Protein AF-A0A2E2XE55-F1 (afdb_monomer)

Secondary structure (DSSP, 8-state):
-------------S------HHHHHHHHHHHHTTGGGGHHHHS-HHHHHHHGGGGG--HHHHHHHHHTS-HHHHHHHHHHHHHHHHHSTT---GGG-HHHHHHHHHHHTT-PPPHHHHHHHHHS---TTTTT---

Radius of gyration: 15.96 Å; Cα contacts (8 Å, |Δi|>4): 139; chains: 1; bounding box: 30×60×34 Å

Foldseek 3Di:
DDDDDDDPPPPDDDLDPQDDLVVLVVLLVCLVVVVLVPCCVVDPPVVLVSCLCVQQDDLVRLLVSCVVPDLSSLLSSLVNLLSCCVPPPSSDPQLRGSLQSSQVNCVVVVNHDDPVSQVVSVVSHPRPQPPNGDD

Sequence (135 aa):
MTVGAWNPNQSEDTTNHTIDNQDLLAFISLSEQDQLDALGEHLDDATLTTKAPLMKQGKDQWFAAAESLTEEQIVHLVRFFTLAEMQLSGWQAGSESPVIWLAKVLRQRKAPLDKDMLLWIRANSDNRFIPNGAL

Structure (mmCIF, N/CA/C/O backbone):
data_AF-A0A2E2XE55-F1
#
_entry.id   AF-A0A2E2XE55-F1
#
loop_
_atom_site.group_PDB
_atom_site.id
_atom_site.type_symbol
_atom_site.label_atom_id
_atom_site.label_alt_id
_atom_site.label_comp_id
_atom_site.label_asym_id
_atom_site.label_entity_id
_atom_site.label_seq_id
_atom_site.pdbx_PDB_ins_code
_atom_site.Cartn_x
_atom_site.Cartn_y
_atom_site.Cartn_z
_atom_site.occupancy
_atom_site.B_iso_or_equiv
_atom_site.auth_seq_id
_atom_site.auth_comp_id
_atom_site.auth_asym_id
_atom_site.auth_atom_id
_atom_site.pdbx_PDB_model_num
ATOM 1 N N . MET A 1 1 ? -0.784 45.058 1.786 1.00 44.81 1 MET A N 1
ATOM 2 C CA . MET A 1 1 ? -1.436 43.736 1.748 1.00 44.81 1 MET A CA 1
ATOM 3 C C . MET A 1 1 ? -0.410 42.715 2.198 1.00 44.81 1 MET A C 1
ATOM 5 O O . MET A 1 1 ? 0.622 42.576 1.561 1.00 44.81 1 MET A O 1
ATOM 9 N N . THR A 1 2 ? -0.640 42.139 3.369 1.00 48.72 2 THR A N 1
ATOM 10 C CA . THR A 1 2 ? 0.177 41.123 4.039 1.00 48.72 2 THR A CA 1
ATOM 11 C C . THR A 1 2 ? -0.322 39.732 3.667 1.00 48.72 2 THR A C 1
ATOM 13 O O . THR A 1 2 ? -1.501 39.477 3.870 1.00 48.72 2 THR A O 1
ATOM 16 N N . VAL A 1 3 ? 0.572 38.875 3.170 1.00 48.53 3 VAL A N 1
ATOM 17 C CA . VAL A 1 3 ? 0.781 37.443 3.496 1.00 48.53 3 VAL A CA 1
ATOM 18 C C . VAL A 1 3 ? 2.077 37.059 2.749 1.00 48.53 3 VAL A C 1
ATOM 20 O O . VAL A 1 3 ? 2.195 37.346 1.568 1.00 48.53 3 VAL A O 1
ATOM 23 N N . GLY A 1 4 ? 3.160 36.548 3.333 1.00 48.72 4 GLY A N 1
ATOM 24 C CA . GLY A 1 4 ? 3.296 35.809 4.581 1.00 48.72 4 GLY A CA 1
ATOM 25 C C . GLY A 1 4 ? 3.233 34.302 4.332 1.00 48.72 4 GLY A C 1
ATOM 26 O O . GLY A 1 4 ? 2.303 33.680 4.819 1.00 48.72 4 GLY A O 1
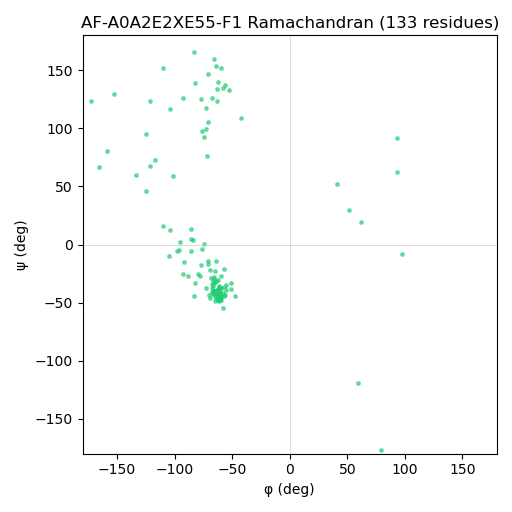ATOM 27 N N . ALA A 1 5 ? 4.183 33.742 3.570 1.00 45.03 5 ALA A N 1
ATOM 28 C CA . ALA A 1 5 ? 4.580 32.327 3.640 1.00 45.03 5 ALA A CA 1
ATOM 29 C C . ALA A 1 5 ? 5.920 32.108 2.910 1.00 45.03 5 ALA A C 1
ATOM 31 O O . ALA A 1 5 ? 6.009 31.461 1.873 1.00 45.03 5 ALA A O 1
ATOM 32 N N . TRP A 1 6 ? 6.979 32.691 3.467 1.00 42.16 6 TRP A N 1
ATOM 33 C CA . TRP A 1 6 ? 8.322 32.142 3.326 1.00 42.16 6 TRP A CA 1
ATOM 34 C C . TRP A 1 6 ? 8.358 30.891 4.218 1.00 42.16 6 TRP A C 1
ATOM 36 O O . TRP A 1 6 ? 8.155 31.020 5.424 1.00 42.16 6 TRP A O 1
ATOM 46 N N . ASN A 1 7 ? 8.569 29.698 3.656 1.00 40.88 7 ASN A N 1
ATOM 47 C CA . ASN A 1 7 ? 8.816 28.479 4.435 1.00 40.88 7 ASN A CA 1
ATOM 48 C C . ASN A 1 7 ? 10.148 27.866 3.958 1.00 40.88 7 ASN A C 1
ATOM 50 O O . ASN A 1 7 ? 10.165 27.183 2.937 1.00 40.88 7 ASN A O 1
ATOM 54 N N . PRO A 1 8 ? 11.285 28.149 4.623 1.00 52.88 8 PRO A N 1
ATOM 55 C CA . PRO A 1 8 ? 12.610 27.710 4.215 1.00 52.88 8 PRO A CA 1
ATOM 56 C C . PRO A 1 8 ? 13.008 26.515 5.081 1.00 52.88 8 PRO A C 1
ATOM 58 O O . PRO A 1 8 ? 13.952 26.598 5.859 1.00 52.88 8 PRO A O 1
ATOM 61 N N . ASN A 1 9 ? 12.225 25.443 5.046 1.00 39.03 9 ASN A N 1
ATOM 62 C CA . ASN A 1 9 ? 12.569 24.242 5.797 1.00 39.03 9 ASN A CA 1
ATOM 63 C C . ASN A 1 9 ? 12.399 23.003 4.923 1.00 39.03 9 ASN A C 1
ATOM 65 O O . ASN A 1 9 ? 11.615 22.110 5.215 1.00 39.03 9 ASN A O 1
ATOM 69 N N . GLN A 1 10 ? 13.148 22.969 3.825 1.00 41.03 10 GLN A N 1
ATOM 70 C CA . GLN A 1 10 ? 13.696 21.711 3.333 1.00 41.03 10 GLN A CA 1
ATOM 71 C C . GLN A 1 10 ? 15.209 21.838 3.405 1.00 41.03 10 GLN A C 1
ATOM 73 O O . GLN A 1 10 ? 15.904 22.071 2.421 1.00 41.03 10 GLN A O 1
ATOM 78 N N . SER A 1 11 ? 15.696 21.788 4.638 1.00 40.91 11 SER A N 1
ATOM 79 C CA . SER A 1 11 ? 17.073 21.420 4.903 1.00 40.91 11 SER A CA 1
ATOM 80 C C . SER A 1 11 ? 17.303 20.026 4.312 1.00 40.91 11 SER A C 1
ATOM 82 O O . SER A 1 11 ? 16.489 19.131 4.528 1.00 40.91 11 SER A O 1
ATOM 84 N N . GLU A 1 12 ? 18.433 19.888 3.619 1.00 42.44 12 GLU A N 1
ATOM 85 C CA . GLU A 1 12 ? 19.153 18.638 3.337 1.00 42.44 12 GLU A CA 1
ATOM 86 C C . GLU A 1 12 ? 18.827 17.923 2.010 1.00 42.44 12 GLU A C 1
ATOM 88 O O . GLU A 1 12 ? 17.991 17.029 1.894 1.00 42.44 12 GLU A O 1
ATOM 93 N N . ASP A 1 13 ? 19.624 18.290 1.001 1.00 50.66 13 ASP A N 1
ATOM 94 C CA . ASP A 1 13 ? 20.105 17.404 -0.056 1.00 50.66 13 ASP A CA 1
ATOM 95 C C . ASP A 1 13 ? 20.541 16.037 0.502 1.00 50.66 13 ASP A C 1
ATOM 97 O O . ASP A 1 13 ? 21.601 15.930 1.117 1.00 50.66 13 ASP A O 1
ATOM 101 N N . THR A 1 14 ? 19.791 14.964 0.238 1.00 38.41 14 THR A N 1
ATOM 102 C CA . THR A 1 14 ? 20.342 13.597 0.129 1.00 38.41 14 THR A CA 1
ATOM 103 C C . THR A 1 14 ? 19.379 12.713 -0.671 1.00 38.41 14 THR A C 1
ATOM 105 O O . THR A 1 14 ? 18.584 11.987 -0.090 1.00 38.41 14 THR A O 1
ATOM 108 N N . THR A 1 15 ? 19.386 12.788 -2.012 1.00 42.06 15 THR A N 1
ATOM 109 C CA . THR A 1 15 ? 18.650 11.843 -2.898 1.00 42.06 15 THR A CA 1
ATOM 110 C C . THR A 1 15 ? 17.244 11.473 -2.391 1.00 42.06 15 THR A C 1
ATOM 112 O O . THR A 1 15 ? 16.926 10.298 -2.193 1.00 42.06 15 THR A O 1
ATOM 115 N N . ASN A 1 16 ? 16.435 12.489 -2.089 1.00 45.12 16 ASN A N 1
ATOM 116 C CA . ASN A 1 16 ? 15.165 12.331 -1.390 1.00 45.12 16 ASN A CA 1
ATOM 117 C C . ASN A 1 16 ? 14.139 11.728 -2.366 1.00 45.12 16 ASN A C 1
ATOM 119 O O . ASN A 1 16 ? 13.516 12.445 -3.147 1.00 45.12 16 ASN A O 1
ATOM 123 N N . HIS A 1 17 ? 14.005 10.399 -2.381 1.00 56.25 17 HIS A N 1
ATOM 124 C CA . HIS A 1 17 ? 12.873 9.728 -3.025 1.00 56.25 17 HIS A CA 1
ATOM 125 C C . HIS A 1 17 ? 11.637 9.969 -2.157 1.00 56.25 17 HIS A C 1
ATOM 127 O O . HIS A 1 17 ? 11.224 9.116 -1.374 1.00 56.25 17 HIS A O 1
ATOM 133 N N . THR A 1 18 ? 11.103 11.184 -2.245 1.00 63.03 18 THR A N 1
ATOM 134 C CA . THR A 1 18 ? 9.888 11.594 -1.550 1.00 63.03 18 THR A CA 1
ATOM 135 C C . THR A 1 18 ? 8.722 10.758 -2.069 1.00 63.03 18 THR A C 1
ATOM 137 O O . THR A 1 18 ? 8.573 10.566 -3.276 1.00 63.03 18 THR A O 1
ATOM 140 N N . ILE A 1 19 ? 7.906 10.232 -1.155 1.00 75.88 19 ILE A N 1
ATOM 141 C CA . ILE A 1 19 ? 6.679 9.525 -1.515 1.00 75.88 19 ILE A CA 1
ATOM 142 C C . ILE A 1 19 ? 5.667 10.573 -1.994 1.00 75.88 19 ILE A C 1
ATOM 144 O O . ILE A 1 19 ? 5.033 11.246 -1.182 1.00 75.88 19 ILE A O 1
ATOM 148 N N . ASP A 1 20 ? 5.529 10.727 -3.308 1.00 80.25 20 ASP A N 1
ATOM 149 C CA . ASP A 1 20 ? 4.546 11.630 -3.902 1.00 80.25 20 ASP A CA 1
ATOM 150 C C . ASP A 1 20 ? 3.146 11.010 -3.853 1.00 80.25 20 ASP A C 1
ATOM 152 O O . ASP A 1 20 ? 2.898 9.910 -4.351 1.00 80.25 20 ASP A O 1
ATOM 156 N N . ASN A 1 21 ? 2.189 11.739 -3.274 1.00 79.25 21 ASN A N 1
ATOM 157 C CA . ASN A 1 21 ? 0.814 11.253 -3.127 1.00 79.25 21 ASN A CA 1
ATOM 158 C C . ASN A 1 21 ? 0.143 11.000 -4.494 1.00 79.25 21 ASN A C 1
ATOM 160 O O . ASN A 1 21 ? -0.667 10.092 -4.636 1.00 79.25 21 ASN A O 1
ATOM 164 N N . GLN A 1 22 ? 0.519 11.753 -5.533 1.00 81.69 22 GLN A N 1
ATOM 165 C CA . GLN A 1 22 ? 0.008 11.518 -6.888 1.00 81.69 22 GLN A CA 1
ATOM 166 C C . GLN A 1 22 ? 0.408 10.142 -7.435 1.00 81.69 22 GLN A C 1
ATOM 168 O O . GLN A 1 22 ? -0.424 9.474 -8.047 1.00 81.69 22 GLN A O 1
ATOM 173 N N . ASP A 1 23 ? 1.635 9.685 -7.164 1.00 83.12 23 ASP A N 1
ATOM 174 C CA . ASP A 1 23 ? 2.067 8.342 -7.561 1.00 83.12 23 ASP A CA 1
ATOM 175 C C . ASP A 1 23 ? 1.302 7.269 -6.787 1.00 83.12 23 ASP A C 1
ATOM 177 O O . ASP A 1 23 ? 0.871 6.273 -7.362 1.00 83.12 23 ASP A O 1
ATOM 181 N N . LEU A 1 24 ? 1.081 7.490 -5.487 1.00 85.19 24 LEU A N 1
ATOM 182 C CA . LEU A 1 24 ? 0.293 6.569 -4.669 1.00 85.19 24 LEU A CA 1
AT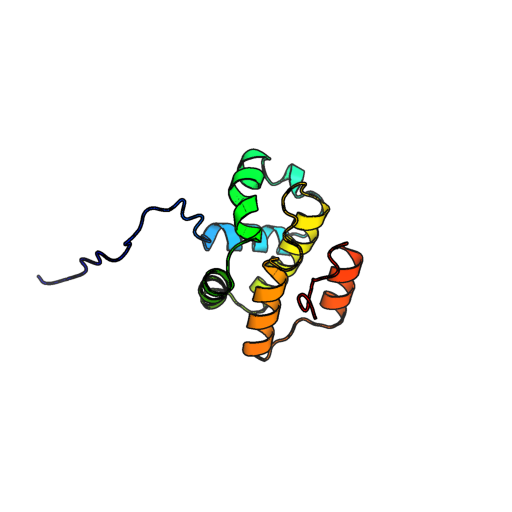OM 183 C C . LEU A 1 24 ? -1.133 6.434 -5.196 1.00 85.19 24 LEU A C 1
ATOM 185 O O . LEU A 1 24 ? -1.626 5.318 -5.332 1.00 85.19 24 LEU A O 1
ATOM 189 N N . LEU A 1 25 ? -1.783 7.549 -5.533 1.00 86.50 25 LEU A N 1
ATOM 190 C CA . LEU A 1 25 ? -3.119 7.544 -6.125 1.00 86.50 25 LEU A CA 1
ATOM 191 C C . LEU A 1 25 ? -3.141 6.822 -7.476 1.00 86.50 25 LEU A C 1
ATOM 193 O O . LEU A 1 25 ? -4.107 6.114 -7.761 1.00 86.50 25 LEU A O 1
ATOM 197 N N . ALA A 1 26 ? -2.083 6.938 -8.283 1.00 86.56 26 ALA A N 1
ATOM 198 C CA . ALA A 1 26 ? -1.957 6.175 -9.522 1.00 86.56 26 ALA A CA 1
ATOM 199 C C . ALA A 1 26 ? -1.854 4.662 -9.246 1.00 86.56 26 ALA A C 1
ATOM 201 O O . ALA A 1 26 ? -2.573 3.879 -9.865 1.00 86.56 26 ALA A O 1
ATOM 202 N N . PHE A 1 27 ? -1.045 4.243 -8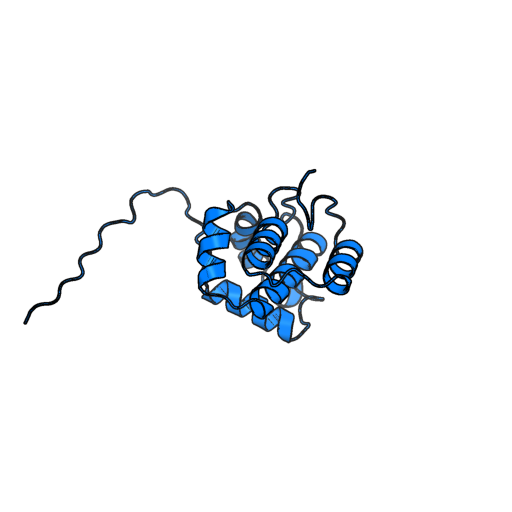.267 1.00 86.81 27 PHE A N 1
ATOM 203 C CA . PHE A 1 27 ? -0.936 2.836 -7.855 1.00 86.81 27 PHE A CA 1
ATOM 204 C C . PHE A 1 27 ? -2.247 2.281 -7.289 1.00 86.81 27 PHE A C 1
ATOM 206 O O . PHE A 1 27 ? -2.621 1.144 -7.578 1.00 86.81 27 PHE A O 1
ATOM 213 N N . ILE A 1 28 ? -2.968 3.089 -6.511 1.00 89.00 28 ILE A N 1
ATOM 214 C CA . ILE A 1 28 ? -4.300 2.750 -6.002 1.00 89.00 28 ILE A CA 1
ATOM 215 C C . ILE A 1 28 ? -5.270 2.573 -7.164 1.00 89.00 28 ILE A C 1
ATOM 217 O O . ILE A 1 28 ? -5.945 1.555 -7.225 1.00 89.00 28 ILE A O 1
ATOM 221 N N . SER A 1 29 ? -5.287 3.507 -8.115 1.00 88.69 29 SER A N 1
ATOM 222 C CA . SER A 1 29 ? -6.177 3.443 -9.279 1.00 88.69 29 SER A CA 1
ATOM 223 C C . SER A 1 29 ? -5.925 2.185 -10.120 1.00 88.69 29 SER A C 1
ATOM 225 O O . SER A 1 29 ? -6.875 1.577 -10.604 1.00 88.69 29 SER A O 1
ATOM 227 N N . LEU A 1 30 ? -4.661 1.761 -10.263 1.00 86.94 30 LEU A N 1
ATOM 228 C CA . LEU A 1 30 ? -4.297 0.492 -10.913 1.00 86.94 30 LEU A CA 1
ATOM 229 C C . LEU A 1 30 ? -4.810 -0.725 -10.125 1.00 86.94 30 LEU A C 1
ATOM 231 O O . LEU A 1 30 ? -5.289 -1.692 -10.713 1.00 86.94 30 LEU A O 1
ATOM 235 N N . SER A 1 31 ? -4.726 -0.670 -8.794 1.00 87.31 31 SER A N 1
ATOM 236 C CA . SER A 1 31 ? -5.236 -1.704 -7.884 1.00 87.31 31 SER A CA 1
ATOM 237 C C . SER A 1 31 ? -6.759 -1.817 -7.912 1.00 87.31 31 SER A C 1
ATOM 239 O O . SER A 1 31 ? -7.291 -2.923 -7.898 1.00 87.31 31 SER A O 1
ATOM 241 N N . GLU A 1 32 ? -7.462 -0.688 -7.988 1.00 86.62 32 GLU A N 1
ATOM 242 C CA . GLU A 1 32 ? -8.921 -0.617 -8.129 1.00 86.62 32 GLU A CA 1
ATOM 243 C C . GLU A 1 32 ? -9.402 -1.151 -9.482 1.00 86.62 32 GLU A C 1
ATOM 245 O O . GLU A 1 32 ? -10.483 -1.725 -9.570 1.00 86.62 32 GLU A O 1
ATOM 250 N N . GLN A 1 33 ? -8.594 -0.993 -10.532 1.00 85.62 33 GLN A N 1
ATOM 251 C CA . GLN A 1 33 ? -8.881 -1.506 -11.874 1.00 85.62 33 GLN A CA 1
ATOM 252 C C . GLN A 1 33 ? -8.432 -2.966 -12.074 1.00 85.62 33 GLN A C 1
ATOM 254 O O . GLN A 1 33 ? -8.526 -3.472 -13.190 1.00 85.62 33 GLN A O 1
ATOM 259 N N . ASP A 1 34 ? -7.930 -3.634 -11.024 1.00 80.69 34 ASP A N 1
ATOM 260 C CA . ASP A 1 34 ? -7.338 -4.982 -11.079 1.00 80.69 34 ASP A CA 1
ATOM 261 C C . ASP A 1 34 ? -6.249 -5.128 -12.171 1.00 80.69 34 ASP A C 1
ATOM 263 O O . ASP A 1 34 ? -5.996 -6.206 -12.697 1.00 80.69 34 ASP A O 1
ATOM 267 N N . GLN A 1 35 ? -5.536 -4.043 -12.487 1.00 83.12 35 GLN A N 1
ATOM 268 C CA . GLN A 1 35 ? -4.448 -4.020 -13.480 1.00 83.12 35 GLN A CA 1
ATOM 269 C C . GLN A 1 35 ? -3.089 -4.419 -12.888 1.00 83.12 35 GLN A C 1
ATOM 271 O O . GLN A 1 35 ? -2.035 -4.214 -13.491 1.00 83.12 35 GLN A O 1
ATOM 276 N N . LEU A 1 36 ? -3.097 -4.988 -11.682 1.00 78.31 36 LEU A N 1
ATOM 277 C CA . LEU A 1 36 ? -1.884 -5.373 -10.972 1.00 78.31 36 LEU A CA 1
ATOM 278 C C . LEU A 1 36 ? -1.258 -6.660 -11.511 1.00 78.31 36 LEU A C 1
ATOM 280 O O . LEU A 1 36 ? -0.096 -6.914 -11.226 1.00 78.31 36 LEU A O 1
ATOM 284 N N . ASP A 1 37 ? -1.995 -7.477 -12.265 1.00 75.56 37 ASP A N 1
ATOM 285 C CA . ASP A 1 37 ? -1.470 -8.713 -12.862 1.00 75.56 37 ASP A CA 1
ATOM 286 C C . ASP A 1 37 ? -0.449 -8.446 -13.983 1.00 75.56 37 ASP A C 1
ATOM 288 O O . ASP A 1 37 ? 0.392 -9.296 -14.265 1.00 75.56 37 ASP A O 1
ATOM 292 N N . ALA A 1 38 ? -0.493 -7.254 -14.586 1.00 75.38 38 ALA A N 1
ATOM 293 C CA . ALA A 1 38 ? 0.380 -6.833 -15.679 1.00 75.38 38 ALA A CA 1
ATOM 294 C C . ALA A 1 38 ? 1.121 -5.526 -15.341 1.00 75.38 38 ALA A C 1
ATOM 296 O O . ALA A 1 38 ? 1.196 -4.607 -16.158 1.00 75.38 38 ALA A O 1
ATOM 297 N N . LEU A 1 39 ? 1.688 -5.422 -14.130 1.00 75.62 39 LEU A N 1
ATOM 298 C CA . LEU A 1 39 ? 2.394 -4.206 -13.693 1.00 75.62 39 LEU A CA 1
ATOM 299 C C . LEU A 1 39 ? 3.506 -3.797 -14.663 1.00 75.62 39 LEU A C 1
ATOM 301 O O . LEU A 1 39 ? 3.657 -2.612 -14.934 1.00 75.62 39 LEU A O 1
ATOM 305 N N . GLY A 1 40 ? 4.239 -4.765 -15.217 1.00 69.50 40 GLY A N 1
ATOM 306 C CA . GLY A 1 40 ? 5.297 -4.508 -16.200 1.00 69.50 40 GLY A CA 1
ATOM 307 C C . GLY A 1 40 ? 4.804 -4.052 -17.580 1.00 69.50 40 GLY A C 1
ATOM 308 O O . GLY A 1 40 ? 5.593 -3.512 -18.343 1.00 69.50 40 GLY A O 1
ATOM 309 N N . GLU A 1 41 ? 3.522 -4.239 -17.916 1.00 76.12 41 GLU A N 1
ATOM 310 C CA . GLU A 1 41 ? 2.934 -3.680 -19.147 1.00 76.12 41 GLU A CA 1
ATOM 311 C C . GLU 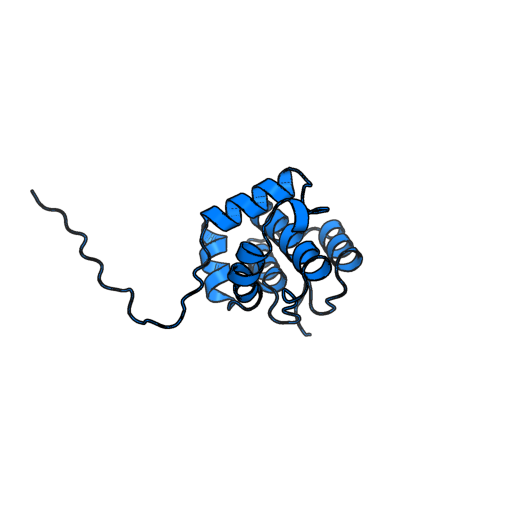A 1 41 ? 2.388 -2.263 -18.927 1.00 76.12 41 GLU A C 1
ATOM 313 O O . GLU A 1 41 ? 2.324 -1.465 -19.861 1.00 76.12 41 GLU A O 1
ATOM 318 N N . HIS A 1 42 ? 1.993 -1.948 -17.690 1.00 72.31 42 HIS A N 1
ATOM 319 C CA . HIS A 1 42 ? 1.421 -0.654 -17.318 1.00 72.31 42 HIS A CA 1
ATOM 320 C C . HIS A 1 42 ? 2.452 0.360 -16.808 1.00 72.31 42 HIS A C 1
ATOM 322 O O . HIS A 1 42 ? 2.208 1.564 -16.895 1.00 72.31 42 HIS A O 1
ATOM 328 N N . LEU A 1 43 ? 3.581 -0.100 -16.267 1.00 73.25 43 LEU A N 1
ATOM 329 C CA . LEU A 1 43 ? 4.642 0.737 -15.714 1.00 73.25 43 LEU A CA 1
ATOM 330 C C . LEU A 1 43 ? 5.956 0.472 -16.446 1.00 73.25 43 LEU A C 1
ATOM 332 O O . LEU A 1 43 ? 6.453 -0.651 -16.457 1.00 73.25 43 LEU A O 1
ATOM 336 N N . ASP A 1 44 ? 6.550 1.529 -17.000 1.00 78.44 44 ASP A N 1
ATOM 337 C CA . ASP A 1 44 ? 7.847 1.440 -17.670 1.00 78.44 44 ASP A CA 1
ATOM 338 C C . ASP A 1 44 ? 8.946 1.007 -16.689 1.00 78.44 44 ASP A C 1
ATOM 340 O O . ASP A 1 44 ? 9.045 1.552 -15.584 1.00 78.44 44 ASP A O 1
ATOM 344 N N . ASP A 1 45 ? 9.867 0.142 -17.124 1.00 73.75 45 ASP A N 1
ATOM 345 C CA . ASP A 1 45 ? 11.029 -0.303 -16.333 1.00 73.75 45 ASP A CA 1
ATOM 346 C C . ASP A 1 45 ? 11.838 0.862 -15.733 1.00 73.75 45 ASP A C 1
ATOM 348 O O . ASP A 1 45 ? 12.378 0.767 -14.625 1.00 73.75 45 ASP A O 1
ATOM 352 N N . ALA A 1 46 ? 11.904 1.992 -16.445 1.00 78.69 46 ALA A N 1
ATOM 353 C CA . ALA A 1 46 ? 12.551 3.209 -15.965 1.00 78.69 46 ALA A CA 1
ATOM 354 C C . ALA A 1 46 ? 11.848 3.768 -14.719 1.00 78.69 46 ALA A C 1
ATOM 356 O O . ALA A 1 46 ? 12.504 4.047 -13.715 1.00 78.69 46 ALA A O 1
ATOM 357 N N . THR A 1 47 ? 10.514 3.866 -14.750 1.00 78.00 47 THR A N 1
ATOM 358 C CA . THR A 1 47 ? 9.723 4.301 -13.591 1.00 78.00 47 THR A CA 1
ATOM 359 C C . THR A 1 47 ? 9.861 3.314 -12.444 1.00 78.00 47 THR A C 1
ATOM 361 O O . THR A 1 47 ? 10.067 3.726 -11.304 1.00 78.00 47 THR A O 1
ATOM 364 N N . LEU A 1 48 ? 9.860 2.014 -12.738 1.00 77.38 48 LEU A N 1
ATOM 365 C CA . LEU A 1 48 ? 10.002 0.984 -11.723 1.00 77.38 48 LEU A CA 1
ATOM 366 C C . LEU A 1 48 ? 11.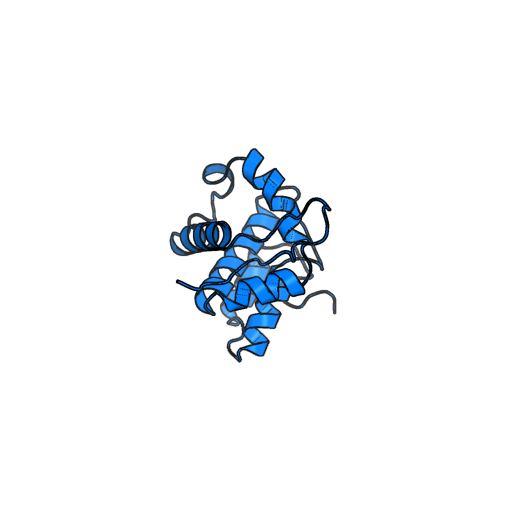365 1.041 -11.039 1.00 77.38 48 LEU A C 1
ATOM 368 O O . LEU A 1 48 ? 11.448 0.940 -9.820 1.00 77.38 48 LEU A O 1
ATOM 372 N N . THR A 1 49 ? 12.434 1.266 -11.795 1.00 78.75 49 THR A N 1
ATOM 373 C CA . THR A 1 49 ? 13.786 1.409 -11.240 1.00 78.75 49 THR A CA 1
ATOM 374 C C . THR A 1 49 ? 13.895 2.659 -10.366 1.00 78.75 49 THR A C 1
ATOM 376 O O . THR A 1 49 ? 14.487 2.611 -9.288 1.00 78.75 49 THR A O 1
ATOM 379 N N . THR A 1 50 ? 13.272 3.767 -10.780 1.00 80.69 50 THR A N 1
ATOM 380 C CA . THR A 1 50 ? 13.206 5.000 -9.983 1.00 80.69 50 THR A CA 1
ATOM 381 C C . THR A 1 50 ? 12.351 4.837 -8.724 1.00 80.69 50 THR A C 1
ATOM 383 O O . THR A 1 50 ? 12.657 5.428 -7.696 1.00 80.69 50 THR A O 1
ATOM 386 N N . LYS A 1 51 ? 11.286 4.031 -8.761 1.00 81.44 51 LYS A N 1
ATOM 387 C CA . LYS A 1 51 ? 10.367 3.842 -7.626 1.00 81.44 51 LYS A CA 1
ATOM 388 C C . LYS A 1 51 ? 10.757 2.662 -6.720 1.00 81.44 51 LYS A C 1
ATOM 390 O O . LYS A 1 51 ? 10.326 2.632 -5.575 1.00 81.44 51 LYS A O 1
ATOM 395 N N . ALA A 1 52 ? 11.637 1.755 -7.150 1.00 80.06 52 ALA A N 1
ATOM 396 C CA . ALA A 1 52 ? 12.196 0.668 -6.335 1.00 80.06 52 ALA A CA 1
ATOM 397 C C . ALA A 1 52 ? 12.706 1.107 -4.942 1.00 80.06 52 ALA A C 1
ATOM 399 O O . ALA A 1 52 ? 12.381 0.442 -3.954 1.00 80.06 52 ALA A O 1
ATOM 400 N N . PRO A 1 53 ? 13.453 2.224 -4.790 1.00 81.81 53 PRO A N 1
ATOM 401 C CA . PRO A 1 53 ? 13.873 2.706 -3.472 1.00 81.81 53 PRO A CA 1
ATOM 402 C C . PRO A 1 53 ? 12.714 3.127 -2.554 1.00 81.81 53 PRO A C 1
ATOM 404 O O . PRO A 1 53 ? 12.940 3.248 -1.350 1.00 81.81 53 PRO A O 1
ATOM 407 N N . LEU A 1 54 ? 11.483 3.304 -3.061 1.00 80.38 54 LEU A N 1
ATOM 408 C CA . LEU A 1 54 ? 10.297 3.527 -2.224 1.00 80.38 54 LEU A CA 1
ATOM 409 C C . LEU A 1 54 ? 9.993 2.315 -1.330 1.00 80.38 54 LEU A C 1
ATOM 411 O O . LEU A 1 54 ? 9.549 2.479 -0.193 1.00 80.38 54 LEU A O 1
ATOM 415 N N . MET A 1 55 ? 10.306 1.101 -1.801 1.00 80.38 55 MET A N 1
ATOM 416 C CA . MET A 1 55 ? 10.093 -0.138 -1.044 1.00 80.38 55 MET A CA 1
ATOM 417 C C . MET A 1 55 ? 10.952 -0.222 0.223 1.00 80.38 55 MET A C 1
ATOM 419 O O . MET A 1 55 ? 10.601 -0.940 1.150 1.00 80.38 55 MET A O 1
ATOM 423 N N . LYS A 1 56 ? 12.069 0.512 0.276 1.00 81.06 56 LYS A N 1
ATOM 424 C CA . LYS A 1 56 ? 12.993 0.542 1.422 1.00 81.06 56 LYS A CA 1
ATOM 425 C C . LYS A 1 56 ? 12.851 1.813 2.263 1.00 81.06 56 LYS A C 1
ATOM 427 O O . LYS A 1 56 ? 13.718 2.114 3.079 1.00 81.06 56 LYS A O 1
ATOM 432 N N . GLN A 1 57 ? 11.790 2.593 2.048 1.00 81.44 57 GLN A N 1
ATOM 433 C CA . GLN A 1 57 ? 11.571 3.816 2.817 1.00 81.44 57 GLN A CA 1
ATOM 434 C C . GLN A 1 57 ? 11.185 3.505 4.258 1.00 81.44 57 GLN A C 1
ATOM 436 O O . GLN A 1 57 ? 10.491 2.532 4.561 1.00 81.44 57 GLN A O 1
ATOM 441 N N . GLY A 1 58 ? 11.629 4.383 5.154 1.00 79.12 58 GLY A N 1
ATOM 442 C CA . GLY A 1 58 ? 11.342 4.275 6.574 1.00 79.12 58 GLY A CA 1
ATOM 443 C C . GLY A 1 58 ? 9.856 4.445 6.890 1.00 79.12 58 GLY A C 1
ATOM 444 O O . GLY A 1 58 ? 9.089 5.055 6.142 1.00 79.12 58 GLY A O 1
ATOM 445 N N . LYS A 1 59 ? 9.466 3.948 8.066 1.00 82.62 59 LYS A N 1
ATOM 446 C CA . LYS A 1 59 ? 8.098 4.053 8.590 1.00 82.62 59 LYS A CA 1
ATOM 447 C C . LYS A 1 59 ? 7.554 5.487 8.568 1.00 82.62 59 LYS A C 1
ATOM 449 O O . LYS A 1 59 ? 6.382 5.668 8.282 1.00 82.62 59 LYS A O 1
ATOM 454 N N . ASP A 1 60 ? 8.386 6.489 8.859 1.00 82.81 60 ASP A N 1
ATOM 455 C CA . ASP A 1 60 ? 7.924 7.865 9.072 1.00 82.81 60 ASP A CA 1
ATOM 456 C C . ASP A 1 60 ? 7.378 8.477 7.771 1.00 82.81 60 ASP A C 1
ATOM 458 O O . ASP A 1 60 ? 6.334 9.126 7.788 1.00 82.81 60 ASP A O 1
ATOM 462 N N . GLN A 1 61 ? 8.003 8.159 6.629 1.00 84.94 61 GLN A N 1
ATOM 463 C CA . GLN A 1 61 ? 7.524 8.552 5.298 1.00 84.94 61 GLN A CA 1
ATOM 464 C C . GLN A 1 61 ? 6.168 7.905 4.977 1.00 84.94 61 GLN A C 1
ATOM 466 O O . GLN A 1 61 ? 5.235 8.577 4.544 1.00 84.94 61 GLN A O 1
ATOM 471 N N . TRP A 1 62 ? 6.027 6.601 5.241 1.00 86.56 62 TRP A N 1
ATOM 472 C CA . TRP A 1 62 ? 4.774 5.872 5.012 1.00 86.56 62 TRP A CA 1
ATOM 473 C C . TRP A 1 62 ? 3.641 6.326 5.924 1.00 86.56 62 TRP A C 1
ATOM 475 O O . TRP A 1 62 ? 2.491 6.364 5.497 1.00 86.56 62 TRP A O 1
ATOM 485 N N . PHE A 1 63 ? 3.952 6.681 7.169 1.00 85.75 63 PHE A N 1
ATOM 486 C CA . PHE A 1 63 ? 2.979 7.222 8.109 1.00 85.75 63 PHE A CA 1
ATOM 487 C C . PHE A 1 63 ? 2.457 8.578 7.634 1.00 85.75 63 PHE A C 1
ATOM 489 O O . PHE A 1 63 ? 1.243 8.749 7.557 1.00 85.75 63 PHE A O 1
ATOM 496 N N . ALA A 1 64 ? 3.352 9.490 7.243 1.00 85.75 64 ALA A N 1
ATOM 497 C CA . ALA A 1 64 ? 2.972 10.790 6.695 1.00 85.75 64 ALA A CA 1
ATOM 498 C C . ALA A 1 64 ? 2.147 10.652 5.403 1.00 85.75 64 ALA A C 1
ATOM 500 O O . ALA A 1 64 ? 1.111 11.296 5.253 1.00 85.75 64 ALA A O 1
ATOM 501 N N . ALA A 1 65 ? 2.548 9.758 4.494 1.00 85.00 65 ALA A N 1
ATOM 502 C CA . ALA A 1 65 ? 1.780 9.475 3.284 1.00 85.00 65 ALA A CA 1
ATOM 503 C C . ALA A 1 65 ? 0.384 8.922 3.613 1.00 85.00 65 ALA A C 1
ATOM 505 O O . ALA A 1 65 ? -0.619 9.361 3.052 1.00 85.00 65 ALA A O 1
ATOM 506 N N . ALA A 1 66 ? 0.307 7.999 4.572 1.00 85.81 66 ALA A N 1
ATOM 507 C CA . ALA A 1 66 ? -0.949 7.404 4.988 1.00 85.81 66 ALA A CA 1
ATOM 508 C C . ALA A 1 66 ? -1.899 8.412 5.652 1.00 85.81 66 ALA A C 1
ATOM 510 O O . ALA A 1 66 ? -3.107 8.228 5.544 1.00 85.81 66 ALA A O 1
ATOM 511 N N . GLU A 1 67 ? -1.419 9.487 6.295 1.00 85.94 67 GLU A N 1
ATOM 512 C CA . GLU A 1 67 ? -2.278 10.569 6.823 1.00 85.94 67 GLU A CA 1
ATOM 513 C C . GLU A 1 67 ? -3.189 11.179 5.757 1.00 85.94 67 GLU A C 1
ATOM 515 O O . GLU A 1 67 ? -4.340 11.493 6.050 1.00 85.94 67 GLU A O 1
ATOM 520 N N . SER A 1 68 ? -2.708 11.273 4.517 1.00 84.25 68 SER A N 1
ATOM 521 C CA . SER A 1 68 ? -3.482 11.805 3.391 1.00 84.25 68 SER A CA 1
ATOM 522 C C . SER A 1 68 ? -4.363 10.760 2.696 1.00 84.25 68 SER A C 1
ATOM 524 O O . SER A 1 68 ? -5.123 11.118 1.798 1.00 84.25 68 SER A O 1
ATOM 526 N N . LEU A 1 69 ? -4.259 9.485 3.083 1.00 86.81 69 LEU A N 1
ATOM 527 C CA . LEU A 1 69 ? -4.938 8.356 2.450 1.00 86.81 69 LEU A CA 1
ATOM 528 C C . LEU A 1 69 ? -6.037 7.781 3.345 1.00 86.81 69 LEU A C 1
ATOM 530 O O . LEU A 1 69 ? -5.962 7.818 4.580 1.00 86.81 69 LEU A O 1
ATOM 534 N N . THR A 1 70 ? -7.054 7.197 2.718 1.00 89.19 70 THR A N 1
ATOM 535 C CA . THR A 1 70 ? -8.094 6.435 3.420 1.00 89.19 70 THR A CA 1
ATOM 536 C C . THR A 1 70 ? -7.648 4.999 3.697 1.00 89.19 70 THR A C 1
ATOM 538 O O . THR A 1 70 ? -6.665 4.502 3.150 1.00 89.19 70 THR A O 1
ATOM 541 N N . GLU A 1 71 ? -8.367 4.307 4.577 1.00 89.19 71 GLU A N 1
ATOM 542 C CA . GLU A 1 71 ? -8.077 2.910 4.923 1.00 89.19 71 GLU A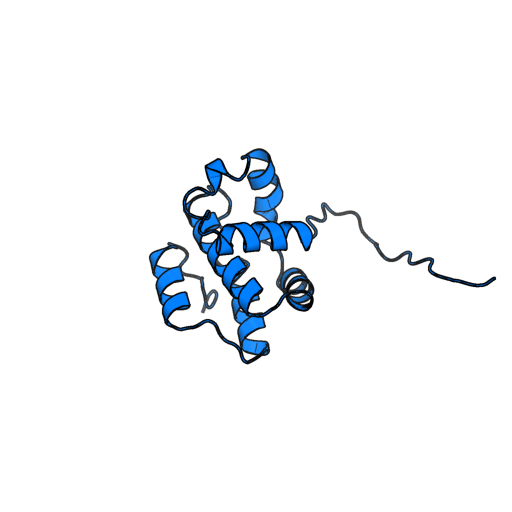 CA 1
ATOM 543 C C . GLU A 1 71 ? -8.174 1.990 3.698 1.00 89.19 71 GLU A C 1
ATOM 545 O O . GLU A 1 71 ? -7.273 1.187 3.466 1.00 89.19 71 GLU A O 1
ATOM 550 N N . GLU A 1 72 ? -9.198 2.176 2.862 1.00 89.25 72 GLU A N 1
ATOM 551 C CA . GLU A 1 72 ? -9.383 1.448 1.598 1.00 89.25 72 GLU A CA 1
ATOM 552 C C . GLU A 1 72 ? -8.204 1.671 0.641 1.00 89.25 72 GLU A C 1
ATOM 554 O O . GLU A 1 72 ? -7.622 0.718 0.124 1.00 89.25 72 GLU A O 1
ATOM 559 N N . GLN A 1 73 ? -7.771 2.923 0.479 1.00 90.06 73 GLN A N 1
ATOM 560 C CA . GLN A 1 73 ? -6.607 3.273 -0.337 1.00 90.06 73 GLN A CA 1
ATOM 561 C C . GLN A 1 73 ? -5.324 2.606 0.168 1.00 90.06 73 GLN A C 1
ATOM 563 O O . GLN A 1 73 ? -4.519 2.104 -0.619 1.00 90.06 73 GLN A O 1
ATOM 568 N N . ILE A 1 74 ? -5.139 2.547 1.488 1.00 89.94 74 ILE A N 1
ATOM 569 C CA . ILE A 1 74 ? -4.002 1.852 2.091 1.00 89.94 74 ILE A CA 1
ATOM 570 C C . ILE A 1 74 ? -4.066 0.347 1.791 1.00 89.94 74 ILE A C 1
ATOM 572 O O . ILE A 1 74 ? -3.037 -0.250 1.475 1.00 89.94 74 ILE A O 1
ATOM 576 N N . VAL A 1 75 ? -5.249 -0.274 1.836 1.00 89.81 75 VAL A N 1
ATOM 577 C CA . VAL A 1 75 ? -5.429 -1.685 1.450 1.00 89.81 75 VAL A CA 1
ATOM 578 C C . VAL A 1 75 ? -5.068 -1.902 -0.025 1.00 89.81 75 VAL A C 1
ATOM 580 O O . VAL A 1 75 ? -4.347 -2.852 -0.343 1.00 89.81 75 VAL A O 1
ATOM 583 N N . HIS A 1 76 ? -5.482 -1.001 -0.917 1.00 90.50 76 HIS A N 1
ATOM 584 C CA . HIS A 1 76 ? -5.124 -1.053 -2.335 1.00 90.50 76 HIS A CA 1
ATOM 585 C C . HIS A 1 76 ? -3.616 -0.916 -2.577 1.00 90.50 76 HIS A C 1
ATOM 587 O O . HIS A 1 76 ? -3.068 -1.674 -3.382 1.00 90.50 76 HIS A O 1
ATOM 593 N N . LEU A 1 77 ? -2.931 -0.030 -1.844 1.00 89.50 77 LEU A N 1
ATOM 594 C CA . LEU A 1 77 ? -1.468 0.086 -1.880 1.00 89.50 77 LEU A CA 1
ATOM 595 C C . LEU A 1 77 ? -0.778 -1.175 -1.369 1.00 89.50 77 LEU A C 1
ATOM 597 O O . LEU A 1 77 ? 0.188 -1.636 -1.970 1.00 89.50 77 LEU A O 1
ATOM 601 N N . VAL A 1 78 ? -1.278 -1.760 -0.279 1.00 89.25 78 VAL A N 1
ATOM 602 C CA . VAL A 1 78 ? -0.765 -3.035 0.232 1.00 89.25 78 VAL A CA 1
ATOM 603 C C . VAL A 1 78 ? -0.848 -4.113 -0.850 1.00 89.25 78 VAL A C 1
ATOM 605 O O . VAL A 1 78 ? 0.129 -4.832 -1.068 1.00 89.25 78 VAL A O 1
ATOM 608 N N . ARG A 1 79 ? -1.977 -4.193 -1.564 1.00 88.62 79 ARG A N 1
ATOM 609 C CA . ARG A 1 79 ? -2.179 -5.125 -2.682 1.00 88.62 79 ARG A CA 1
ATOM 610 C C . ARG A 1 79 ? -1.167 -4.894 -3.805 1.00 88.62 79 ARG A C 1
ATOM 612 O O . ARG A 1 79 ? -0.521 -5.842 -4.247 1.00 88.62 79 ARG A O 1
ATOM 619 N N . PHE A 1 80 ? -0.993 -3.632 -4.198 1.00 89.19 80 PHE A N 1
ATOM 620 C CA . PHE A 1 80 ? -0.041 -3.206 -5.221 1.00 89.19 80 PHE A CA 1
ATOM 621 C C . PHE A 1 80 ? 1.391 -3.609 -4.858 1.00 89.19 80 PHE A C 1
ATOM 623 O O . PHE A 1 80 ? 2.033 -4.318 -5.624 1.00 89.19 80 PHE A O 1
ATOM 630 N N . PHE A 1 81 ? 1.881 -3.229 -3.674 1.00 86.69 81 PHE A N 1
ATOM 631 C CA . PHE A 1 81 ? 3.263 -3.515 -3.274 1.00 86.69 81 PHE A CA 1
ATOM 632 C C . PHE A 1 81 ? 3.544 -5.010 -3.131 1.00 86.69 81 PHE A C 1
ATOM 634 O O . PHE A 1 81 ? 4.645 -5.460 -3.432 1.00 86.69 81 PHE A O 1
ATOM 641 N N . THR A 1 82 ? 2.542 -5.786 -2.720 1.00 87.88 82 THR A N 1
ATOM 642 C CA . THR A 1 82 ? 2.648 -7.246 -2.639 1.00 87.88 82 THR A CA 1
ATOM 643 C C . THR A 1 82 ? 2.911 -7.864 -4.016 1.00 87.88 82 THR A C 1
ATOM 645 O O . THR A 1 82 ? 3.841 -8.656 -4.159 1.00 87.88 82 THR A O 1
ATOM 648 N N . LEU A 1 83 ? 2.139 -7.469 -5.036 1.00 86.81 83 LEU A N 1
ATOM 649 C CA . LEU A 1 83 ? 2.333 -7.955 -6.407 1.00 86.81 83 LEU A CA 1
ATOM 650 C C . LEU A 1 83 ? 3.579 -7.368 -7.057 1.00 86.81 83 LEU A C 1
ATOM 652 O O . LEU A 1 83 ? 4.292 -8.092 -7.743 1.00 86.81 83 LEU A O 1
ATOM 656 N N . ALA A 1 84 ? 3.887 -6.100 -6.789 1.00 84.62 84 ALA A N 1
ATOM 657 C CA . ALA A 1 84 ? 5.107 -5.462 -7.259 1.00 84.62 84 ALA A CA 1
ATOM 658 C C . ALA A 1 84 ? 6.354 -6.215 -6.772 1.00 84.62 84 ALA A C 1
ATOM 660 O O . ALA A 1 84 ? 7.266 -6.442 -7.553 1.00 84.62 84 ALA A O 1
ATOM 661 N N . GLU A 1 85 ? 6.389 -6.677 -5.520 1.00 84.56 85 GLU A N 1
ATOM 662 C CA . GLU A 1 85 ? 7.519 -7.460 -5.003 1.00 84.56 85 GLU A CA 1
ATOM 663 C C . GLU A 1 85 ? 7.676 -8.832 -5.693 1.00 84.56 85 GLU A C 1
ATOM 665 O O . GLU A 1 85 ? 8.798 -9.330 -5.803 1.00 84.56 85 GLU A O 1
ATOM 670 N N . MET A 1 86 ? 6.580 -9.438 -6.171 1.00 84.62 86 MET A N 1
ATOM 671 C CA . MET A 1 86 ? 6.618 -10.708 -6.913 1.00 84.62 86 MET A CA 1
ATOM 672 C C . MET A 1 86 ? 6.928 -10.542 -8.397 1.00 84.62 86 MET A C 1
ATOM 674 O O . MET A 1 86 ? 7.700 -11.318 -8.954 1.00 84.62 86 MET A O 1
ATOM 678 N N . GLN A 1 87 ? 6.303 -9.564 -9.048 1.00 83.44 87 GLN A N 1
ATOM 679 C CA . GLN A 1 87 ? 6.425 -9.360 -10.489 1.00 83.44 87 GLN A CA 1
ATOM 680 C C . GLN A 1 87 ? 7.689 -8.577 -10.850 1.00 83.44 87 GLN A C 1
ATOM 682 O O . GLN A 1 87 ? 8.276 -8.815 -11.904 1.00 83.44 87 GLN A O 1
ATOM 687 N N . LEU A 1 88 ? 8.127 -7.652 -9.989 1.00 79.56 88 LEU A N 1
ATOM 688 C CA . LEU A 1 88 ? 9.222 -6.735 -10.285 1.00 79.56 88 LEU A CA 1
ATOM 689 C C . LEU A 1 88 ? 10.506 -7.158 -9.575 1.00 79.56 88 LEU A C 1
ATOM 691 O O . LEU A 1 88 ? 10.643 -7.121 -8.349 1.00 79.56 88 LEU A O 1
ATOM 695 N N . SER A 1 89 ? 11.510 -7.500 -10.377 1.00 73.25 89 SER A N 1
ATOM 696 C CA . SER A 1 89 ? 12.844 -7.815 -9.871 1.00 73.25 89 SER A CA 1
ATOM 697 C C . SER A 1 89 ? 13.507 -6.561 -9.284 1.00 73.25 89 SER A C 1
ATOM 699 O O . SER A 1 89 ? 13.611 -5.535 -9.948 1.00 73.25 89 SER A O 1
ATOM 701 N N . GLY A 1 90 ? 13.971 -6.635 -8.031 1.00 75.56 90 GLY A N 1
ATOM 702 C CA . GLY A 1 90 ? 14.633 -5.520 -7.330 1.00 75.56 90 GLY A CA 1
ATOM 703 C C . GLY A 1 90 ? 13.734 -4.700 -6.397 1.00 75.56 90 GLY A C 1
ATOM 704 O O . GLY A 1 90 ? 14.248 -3.910 -5.607 1.00 75.56 90 GLY A O 1
ATOM 705 N N . TRP A 1 91 ? 12.420 -4.940 -6.408 1.00 79.81 91 TRP A N 1
ATOM 706 C CA . TRP A 1 91 ? 11.461 -4.349 -5.461 1.00 79.81 91 TRP A CA 1
ATOM 707 C C . TRP A 1 91 ? 11.359 -5.122 -4.138 1.00 79.81 91 TRP A C 1
ATOM 709 O O . TRP A 1 91 ? 10.584 -4.773 -3.252 1.00 79.81 91 TRP A O 1
ATOM 719 N N . GLN A 1 92 ? 12.178 -6.159 -3.981 1.00 79.00 92 GLN A N 1
ATOM 720 C CA . GLN A 1 92 ? 12.236 -6.996 -2.792 1.00 79.00 92 GLN A CA 1
ATOM 721 C C . GLN A 1 92 ? 12.862 -6.228 -1.628 1.00 79.00 92 GLN A C 1
ATOM 723 O O . GLN A 1 92 ? 14.075 -6.003 -1.577 1.00 79.00 92 GLN A O 1
ATOM 728 N N . ALA A 1 93 ? 12.018 -5.822 -0.684 1.00 75.31 93 ALA A N 1
ATOM 729 C CA . ALA A 1 93 ? 12.431 -5.129 0.531 1.00 75.31 93 ALA A CA 1
ATOM 730 C C . ALA A 1 9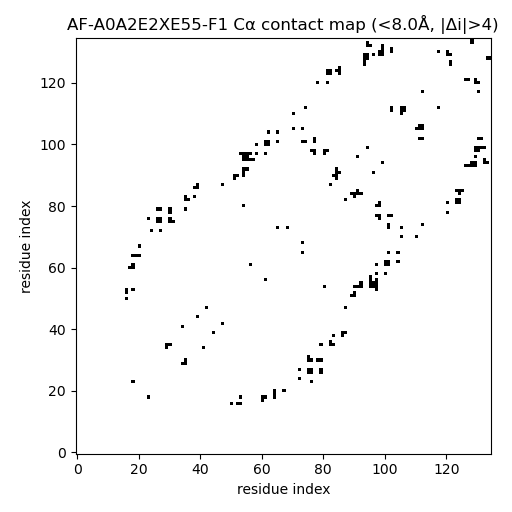3 ? 12.379 -6.028 1.770 1.00 75.31 93 ALA A C 1
ATOM 732 O O . ALA A 1 93 ? 12.910 -5.653 2.816 1.00 75.31 93 ALA A O 1
ATOM 733 N N . GLY A 1 94 ? 11.791 -7.228 1.683 1.00 80.19 94 GLY A N 1
ATOM 734 C CA . GLY A 1 94 ? 11.814 -8.170 2.799 1.00 80.19 94 GLY A CA 1
ATOM 735 C C . GLY A 1 94 ? 11.168 -7.567 4.051 1.00 80.19 94 GLY A C 1
ATOM 736 O O . GLY A 1 94 ? 9.994 -7.193 4.043 1.00 80.19 94 GLY A O 1
ATOM 737 N N . SER A 1 95 ? 11.950 -7.441 5.126 1.00 76.81 95 SER A N 1
ATOM 738 C CA . SER A 1 95 ? 11.526 -6.855 6.404 1.00 76.81 95 SER A CA 1
ATOM 739 C C . SER A 1 95 ? 11.307 -5.341 6.379 1.00 76.81 95 SER A C 1
ATOM 741 O O . SER A 1 95 ? 10.719 -4.810 7.318 1.00 76.81 95 SER A O 1
ATOM 743 N N . GLU A 1 96 ? 11.782 -4.648 5.346 1.00 77.00 96 GLU A N 1
ATOM 744 C CA . GLU A 1 96 ? 11.621 -3.197 5.189 1.00 77.00 96 GLU A CA 1
ATOM 745 C C . GLU A 1 96 ? 10.420 -2.830 4.311 1.00 77.00 96 GLU A C 1
ATOM 747 O O . GLU A 1 96 ? 10.168 -1.650 4.087 1.00 77.00 96 GLU A O 1
ATOM 752 N N . SER A 1 97 ? 9.658 -3.832 3.853 1.00 82.7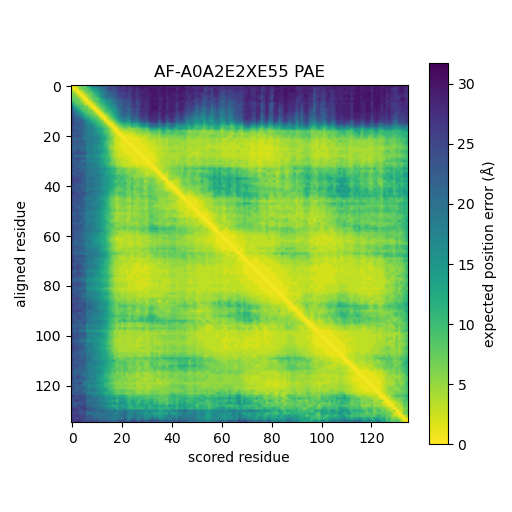5 97 SER A N 1
ATOM 753 C CA . SER A 1 97 ? 8.554 -3.640 2.916 1.00 82.75 97 SER A CA 1
ATOM 754 C C . SER A 1 97 ? 7.512 -2.632 3.418 1.00 82.75 97 SER A C 1
ATOM 756 O O . SER A 1 97 ? 7.072 -2.710 4.577 1.00 82.75 97 SER A O 1
ATOM 758 N N . PRO A 1 98 ? 7.027 -1.738 2.534 1.00 84.69 98 PRO A N 1
ATOM 759 C CA . PRO A 1 98 ? 6.029 -0.731 2.869 1.00 84.69 98 PRO A CA 1
ATOM 760 C C . PRO A 1 98 ? 4.728 -1.340 3.373 1.00 84.69 98 PRO A C 1
ATOM 762 O O . PRO A 1 98 ? 4.045 -0.742 4.203 1.00 84.69 98 PRO A O 1
ATOM 765 N N . VAL A 1 99 ? 4.420 -2.572 2.957 1.00 87.25 99 VAL A N 1
ATOM 766 C CA . VAL A 1 99 ? 3.237 -3.304 3.408 1.00 87.25 99 VAL A CA 1
ATOM 767 C C . VAL A 1 99 ? 3.210 -3.446 4.931 1.00 87.25 99 VAL A C 1
ATOM 769 O O . VAL A 1 99 ? 2.148 -3.333 5.539 1.00 87.25 99 VAL A O 1
ATOM 772 N N . ILE A 1 100 ? 4.367 -3.638 5.570 1.00 87.06 100 ILE A N 1
ATOM 773 C CA . ILE A 1 100 ? 4.469 -3.782 7.029 1.00 87.06 100 ILE A CA 1
ATOM 774 C C . ILE A 1 100 ? 4.099 -2.462 7.716 1.00 87.06 100 ILE A C 1
ATOM 776 O O . ILE A 1 100 ? 3.395 -2.455 8.730 1.00 87.06 100 ILE A O 1
ATOM 780 N N . TRP A 1 101 ? 4.559 -1.335 7.168 1.00 88.25 101 TRP A N 1
ATOM 781 C CA . TRP A 1 101 ? 4.257 -0.006 7.696 1.00 88.25 101 TRP A CA 1
ATOM 782 C C . TRP A 1 101 ? 2.787 0.354 7.480 1.00 88.25 101 TRP A C 1
ATOM 784 O O . TRP A 1 101 ? 2.117 0.740 8.435 1.00 88.25 101 TRP A O 1
ATOM 794 N N . LEU A 1 102 ? 2.256 0.124 6.279 1.00 88.19 102 LEU A N 1
ATOM 795 C CA . LEU A 1 102 ? 0.849 0.343 5.940 1.00 88.19 102 LEU A CA 1
ATOM 796 C C . LEU A 1 102 ? -0.093 -0.510 6.806 1.00 88.19 102 LEU A C 1
ATOM 798 O O . LEU A 1 102 ? -1.055 0.006 7.376 1.00 88.19 102 LEU A O 1
ATOM 802 N N . ALA A 1 103 ? 0.229 -1.790 7.012 1.00 87.94 103 ALA A N 1
ATOM 803 C CA . ALA A 1 103 ? -0.516 -2.669 7.912 1.00 87.94 103 ALA A CA 1
ATOM 804 C C . ALA A 1 103 ? -0.491 -2.171 9.368 1.00 87.94 103 ALA A C 1
ATOM 806 O O . ALA A 1 103 ? -1.492 -2.273 10.085 1.00 87.94 103 ALA A O 1
ATOM 807 N N . LYS A 1 104 ? 0.638 -1.607 9.822 1.00 88.00 104 LYS A N 1
ATOM 808 C CA . LYS A 1 104 ? 0.737 -0.968 11.143 1.00 88.00 104 LYS A CA 1
ATOM 809 C C . LYS A 1 104 ? -0.128 0.289 11.234 1.00 88.00 104 LYS A C 1
ATOM 811 O O . LYS A 1 104 ? -0.800 0.447 12.251 1.00 88.00 104 LYS A O 1
ATOM 816 N N . VAL A 1 105 ? -0.153 1.141 10.206 1.00 89.25 105 VAL A N 1
ATOM 817 C CA . VAL A 1 105 ? -1.018 2.335 10.182 1.00 89.25 105 VAL A CA 1
ATOM 818 C C . VAL A 1 105 ? -2.490 1.936 10.279 1.00 89.25 105 VAL A C 1
ATOM 820 O O . VAL A 1 105 ? -3.206 2.443 11.139 1.00 89.25 105 VAL A O 1
ATOM 823 N N . LEU A 1 106 ? -2.926 0.962 9.480 1.00 88.56 106 LEU A N 1
ATOM 824 C CA . LEU A 1 106 ? -4.287 0.419 9.519 1.00 88.56 106 LEU A CA 1
ATOM 825 C C . LEU A 1 106 ? -4.675 -0.103 10.912 1.00 88.56 106 LEU A C 1
ATOM 827 O O . LEU A 1 106 ? -5.738 0.220 11.445 1.00 88.56 106 LEU A O 1
ATOM 831 N N . ARG A 1 107 ? -3.765 -0.831 11.573 1.00 87.88 107 ARG A N 1
ATOM 832 C CA . ARG A 1 107 ? -3.959 -1.260 12.969 1.00 87.88 107 ARG A CA 1
ATOM 833 C C . ARG A 1 107 ? -4.115 -0.085 13.933 1.00 87.88 107 ARG A C 1
ATOM 835 O O . ARG A 1 107 ? -4.972 -0.148 14.812 1.00 87.88 107 ARG A O 1
ATOM 842 N N . GLN A 1 108 ? -3.317 0.973 13.787 1.00 87.12 108 GLN A N 1
ATOM 843 C CA . GLN A 1 108 ? -3.435 2.171 14.628 1.00 87.12 108 GLN A CA 1
ATOM 844 C C . GLN A 1 108 ? -4.761 2.907 14.409 1.00 87.12 108 GLN A C 1
ATOM 846 O O . GLN A 1 108 ? -5.337 3.421 15.366 1.00 87.12 108 GLN A O 1
ATOM 851 N N . ARG A 1 109 ? -5.286 2.882 13.180 1.00 86.75 109 ARG A N 1
ATOM 852 C CA . ARG A 1 109 ? -6.600 3.438 12.823 1.00 86.75 109 ARG A CA 1
ATOM 853 C C . ARG A 1 109 ? -7.789 2.593 13.284 1.00 86.75 109 ARG A C 1
ATOM 855 O O . ARG A 1 109 ? -8.926 2.991 13.084 1.00 86.75 109 ARG A O 1
ATOM 862 N N . LYS A 1 110 ? -7.546 1.462 13.961 1.00 85.75 110 LYS A N 1
ATOM 863 C CA . LYS A 1 110 ? -8.565 0.469 14.357 1.00 85.75 110 LYS A CA 1
ATOM 864 C C . LYS A 1 110 ? -9.292 -0.180 13.169 1.00 85.75 110 LYS A C 1
ATOM 866 O O . LYS A 1 110 ? -10.334 -0.796 13.372 1.00 85.75 110 LYS A O 1
ATOM 871 N N . ALA A 1 111 ? -8.700 -0.116 11.980 1.00 86.69 111 ALA A N 1
ATOM 872 C CA . ALA A 1 111 ? -9.185 -0.738 10.753 1.00 86.69 111 ALA A CA 1
ATOM 873 C C . ALA A 1 111 ? -8.116 -1.707 10.216 1.00 86.69 111 ALA A C 1
ATOM 875 O O . ALA A 1 111 ? -7.451 -1.409 9.227 1.00 86.69 111 ALA A O 1
ATOM 876 N N . PRO A 1 112 ? -7.834 -2.827 10.912 1.00 85.94 112 PRO A N 1
ATOM 877 C CA . PRO A 1 112 ? -6.809 -3.770 10.475 1.00 85.94 112 PRO A CA 1
ATOM 878 C C . PRO A 1 112 ? -7.181 -4.420 9.136 1.00 85.94 112 PRO A C 1
ATOM 880 O O . PRO A 1 112 ? -8.356 -4.601 8.843 1.00 85.94 112 PRO A O 1
ATOM 883 N N . LEU A 1 113 ? -6.169 -4.847 8.374 1.00 84.12 113 LEU A N 1
ATOM 884 C CA . LEU A 1 113 ? -6.370 -5.669 7.175 1.00 84.12 113 LEU A CA 1
ATOM 885 C C . LEU A 1 113 ? -7.217 -6.906 7.490 1.00 84.12 113 LEU A C 1
ATOM 887 O O . LEU A 1 113 ? -6.923 -7.638 8.444 1.00 84.12 113 LEU A O 1
ATOM 891 N N . ASP A 1 114 ? -8.210 -7.155 6.639 1.00 85.25 114 ASP A N 1
ATOM 892 C CA . ASP A 1 114 ? -9.052 -8.338 6.720 1.00 85.25 114 ASP A CA 1
ATOM 893 C C . ASP A 1 114 ? -8.246 -9.626 6.597 1.00 85.25 114 ASP A C 1
ATOM 895 O O . ASP A 1 114 ? -7.204 -9.705 5.939 1.00 85.25 114 ASP A O 1
ATOM 899 N N . LYS A 1 115 ? -8.764 -10.684 7.220 1.00 84.31 115 LYS A N 1
ATOM 900 C CA . LYS A 1 115 ? -8.111 -11.994 7.219 1.00 84.31 115 LYS A CA 1
ATOM 901 C C . LYS A 1 115 ? -7.940 -12.548 5.803 1.00 84.31 115 LYS A C 1
ATOM 903 O O . LYS A 1 115 ? -6.899 -13.141 5.526 1.00 84.31 115 LYS A O 1
ATOM 908 N N . ASP A 1 116 ? -8.920 -12.328 4.930 1.00 87.00 116 ASP A N 1
ATOM 909 C CA . ASP A 1 116 ? -8.850 -12.715 3.520 1.00 87.00 116 ASP A CA 1
ATOM 910 C C . ASP A 1 116 ? -7.714 -11.993 2.797 1.00 87.00 116 ASP A C 1
ATOM 912 O O . ASP A 1 116 ? -6.938 -12.629 2.089 1.00 87.00 116 ASP A O 1
ATOM 916 N N . MET A 1 117 ? -7.526 -10.700 3.069 1.00 85.31 117 MET A N 1
ATOM 917 C CA . MET A 1 117 ? -6.420 -9.930 2.505 1.00 85.31 117 MET A CA 1
ATOM 918 C C . MET A 1 117 ? -5.064 -10.426 3.020 1.00 85.31 117 MET A C 1
ATOM 920 O O . MET A 1 117 ? -4.128 -10.597 2.247 1.00 85.31 117 MET A O 1
ATOM 924 N N . LEU A 1 118 ? -4.950 -10.752 4.312 1.00 84.50 118 LEU A N 1
ATOM 925 C CA . LEU A 1 118 ? -3.729 -11.356 4.863 1.00 84.50 118 LEU A CA 1
ATOM 926 C C . LEU A 1 118 ? -3.410 -12.715 4.216 1.00 84.50 118 LEU A C 1
ATOM 928 O O . LEU A 1 118 ? -2.238 -13.047 4.026 1.00 84.50 118 LEU A O 1
ATOM 932 N N . LEU A 1 119 ? -4.437 -13.513 3.908 1.00 85.56 119 LEU A N 1
ATOM 933 C CA . LEU A 1 119 ? -4.284 -14.798 3.229 1.00 85.56 119 LEU A CA 1
ATOM 934 C C . LEU A 1 119 ? -3.876 -14.601 1.764 1.00 85.56 119 LEU A C 1
ATOM 936 O O . LEU A 1 119 ? -2.966 -15.276 1.290 1.00 85.56 119 LEU A O 1
ATOM 940 N N . TRP A 1 120 ? -4.506 -13.642 1.083 1.00 88.19 120 TRP A N 1
ATOM 941 C CA . TRP A 1 120 ? -4.197 -13.266 -0.291 1.00 88.19 120 TRP A CA 1
ATOM 942 C C . TRP A 1 120 ? -2.754 -12.783 -0.419 1.00 88.19 120 TRP A C 1
ATOM 944 O O . TRP A 1 120 ? -2.038 -13.252 -1.298 1.00 88.19 120 TRP A O 1
ATOM 954 N N . ILE A 1 121 ? -2.284 -11.938 0.504 1.00 85.19 121 ILE A N 1
ATOM 955 C CA . ILE A 1 121 ? -0.902 -11.446 0.500 1.00 85.19 121 ILE A CA 1
ATOM 956 C C . ILE A 1 121 ? 0.095 -12.603 0.597 1.00 85.19 121 ILE A C 1
ATOM 958 O O . ILE A 1 121 ? 1.065 -12.639 -0.146 1.00 85.19 121 ILE A O 1
ATOM 962 N N . ARG A 1 122 ? -0.165 -13.588 1.466 1.00 81.69 122 ARG A N 1
ATOM 963 C CA . ARG A 1 122 ? 0.688 -14.781 1.593 1.00 81.69 122 ARG A CA 1
ATOM 964 C C . ARG A 1 122 ? 0.649 -15.701 0.377 1.00 81.69 122 ARG A C 1
ATOM 966 O O . ARG A 1 122 ? 1.610 -16.421 0.148 1.00 81.69 122 ARG A O 1
ATOM 973 N N . ALA A 1 123 ? -0.464 -15.732 -0.349 1.00 84.38 123 ALA A N 1
ATOM 974 C CA . ALA A 1 123 ? -0.586 -16.521 -1.570 1.00 84.38 123 ALA A CA 1
ATOM 975 C C . ALA A 1 123 ? 0.094 -15.842 -2.771 1.00 84.38 123 ALA A C 1
ATOM 977 O O . ALA A 1 123 ? 0.537 -16.530 -3.683 1.00 84.38 123 ALA A O 1
ATOM 978 N N . ASN A 1 124 ? 0.182 -14.508 -2.753 1.00 83.50 124 ASN A N 1
ATOM 979 C CA . ASN A 1 124 ? 0.716 -13.678 -3.835 1.00 83.50 124 ASN A CA 1
ATOM 980 C C . ASN A 1 124 ? 2.064 -13.036 -3.480 1.00 83.50 124 ASN A C 1
ATOM 982 O O . ASN A 1 124 ? 2.456 -12.070 -4.125 1.00 83.50 124 ASN A O 1
ATOM 986 N N . SER A 1 125 ? 2.754 -13.508 -2.438 1.00 78.88 125 SER A N 1
ATOM 987 C CA . SER A 1 125 ? 4.092 -13.040 -2.075 1.00 78.88 125 SER A CA 1
ATOM 988 C C . SER A 1 125 ? 4.896 -14.112 -1.349 1.00 78.88 125 SER A C 1
ATOM 990 O O . SER A 1 125 ? 4.454 -14.653 -0.338 1.00 78.88 125 SER A O 1
ATOM 992 N N . ASP A 1 126 ? 6.122 -14.355 -1.813 1.00 71.50 126 ASP A N 1
ATOM 993 C CA . ASP A 1 126 ? 7.126 -15.190 -1.142 1.00 71.50 126 ASP A CA 1
ATOM 994 C C . ASP A 1 126 ? 7.793 -14.492 0.062 1.00 71.50 126 ASP A C 1
ATOM 996 O O . ASP A 1 126 ? 8.612 -15.083 0.779 1.00 71.50 126 ASP A O 1
ATOM 1000 N N . ASN A 1 127 ? 7.467 -13.220 0.324 1.00 74.44 127 ASN A N 1
ATOM 1001 C CA . ASN A 1 127 ? 8.065 -12.471 1.418 1.00 74.44 127 ASN A CA 1
ATOM 1002 C C . ASN A 1 127 ? 7.467 -12.887 2.774 1.00 74.44 127 ASN A C 1
ATOM 1004 O O . ASN A 1 127 ? 6.447 -12.368 3.226 1.00 74.44 127 ASN A O 1
ATOM 1008 N N . ARG A 1 128 ? 8.176 -13.779 3.483 1.00 70.88 128 ARG A N 1
ATOM 1009 C CA . ARG A 1 128 ? 7.791 -14.269 4.823 1.00 70.88 128 ARG A CA 1
ATOM 1010 C C . ARG A 1 128 ? 7.616 -13.171 5.881 1.00 70.88 128 ARG A C 1
ATOM 1012 O O . ARG A 1 128 ? 7.027 -13.439 6.927 1.00 70.88 128 ARG A O 1
ATOM 1019 N N . PHE A 1 129 ? 8.211 -11.994 5.669 1.00 65.69 129 PHE A N 1
ATOM 1020 C CA . PHE A 1 129 ? 8.144 -10.883 6.613 1.00 65.69 129 PHE A CA 1
ATOM 1021 C C . PHE A 1 129 ? 6.818 -10.133 6.493 1.00 65.69 129 PHE A C 1
ATOM 1023 O O . PHE A 1 129 ? 6.349 -9.560 7.467 1.00 65.69 129 PHE A O 1
ATOM 1030 N N . ILE A 1 130 ? 6.153 -10.159 5.343 1.00 70.56 130 ILE A N 1
ATOM 1031 C CA . ILE A 1 130 ? 4.838 -9.544 5.186 1.00 70.56 130 ILE A CA 1
ATOM 1032 C C . ILE A 1 130 ? 3.772 -10.525 5.707 1.00 70.56 130 ILE A C 1
ATOM 1034 O O . ILE A 1 130 ? 3.877 -11.733 5.487 1.00 70.56 130 ILE A O 1
ATOM 1038 N N . PRO A 1 131 ? 2.731 -10.067 6.433 1.00 59.84 131 PRO A N 1
ATOM 1039 C CA . PRO A 1 131 ? 2.363 -8.673 6.728 1.00 59.84 131 PRO A CA 1
ATOM 1040 C C . PRO A 1 131 ? 2.824 -8.133 8.092 1.00 59.84 131 PRO A C 1
ATOM 1042 O O . PRO A 1 131 ? 2.615 -6.959 8.382 1.00 59.84 131 PRO A O 1
ATOM 1045 N N . ASN A 1 132 ? 3.420 -8.955 8.958 1.00 61.44 132 ASN A N 1
ATOM 1046 C CA . ASN A 1 132 ? 3.680 -8.571 10.355 1.00 61.44 132 ASN A CA 1
ATOM 1047 C C . ASN A 1 132 ? 5.101 -8.036 10.628 1.00 61.44 132 ASN A C 1
ATOM 1049 O O . ASN A 1 132 ? 5.368 -7.568 11.732 1.00 6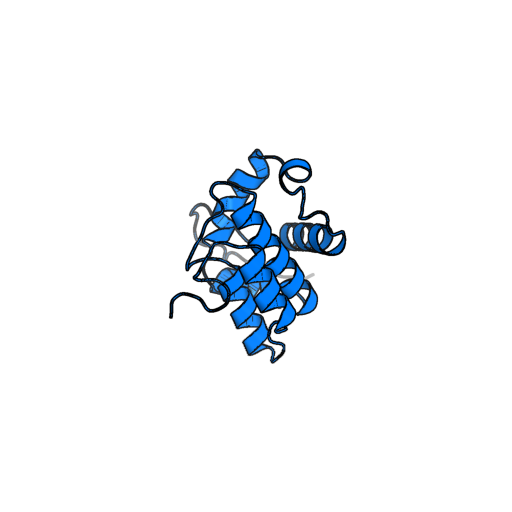1.44 132 ASN A O 1
ATOM 1053 N N . GLY A 1 133 ? 5.986 -8.055 9.637 1.00 61.19 133 GLY A N 1
ATOM 1054 C CA . GLY A 1 133 ? 7.423 -7.836 9.780 1.00 61.19 133 GLY A CA 1
ATOM 1055 C C . GLY A 1 133 ? 8.172 -9.065 10.297 1.00 61.19 133 GLY A C 1
ATOM 1056 O O . GLY A 1 133 ? 7.593 -10.135 10.499 1.00 61.19 133 GLY A O 1
ATOM 1057 N N . ALA A 1 134 ? 9.482 -8.906 10.508 1.00 49.97 134 ALA A N 1
ATOM 1058 C CA . ALA A 1 134 ? 10.268 -9.876 11.267 1.00 49.97 134 ALA A CA 1
ATOM 1059 C C . ALA A 1 134 ? 9.741 -9.928 12.710 1.00 49.97 134 ALA A C 1
ATOM 1061 O O . ALA A 1 134 ? 9.636 -8.888 13.362 1.00 49.97 134 ALA A O 1
ATOM 1062 N N . LEU A 1 135 ? 9.353 -11.133 13.138 1.00 46.00 135 LEU A N 1
ATOM 1063 C CA . LEU A 1 135 ? 8.979 -11.466 14.515 1.00 46.00 135 LEU A CA 1
ATOM 1064 C C . LEU A 1 135 ? 10.178 -11.342 15.457 1.00 46.00 135 LEU A C 1
ATOM 1066 O O . LEU A 1 135 ? 11.274 -11.795 15.054 1.00 46.00 135 LEU A O 1
#

pLDDT: mean 76.95, std 14.25, range [38.41, 90.5]

Solvent-accessible surface area (backbone atoms only — not comparable to full-atom values): 8038 Å² total; per-residue (Å²): 140,90,82,89,78,89,80,95,77,82,79,75,95,66,90,76,80,69,84,52,66,70,59,51,52,50,47,24,54,35,38,75,67,65,47,56,87,45,46,78,80,76,41,56,70,69,58,49,63,70,49,29,65,56,27,63,45,58,58,68,61,55,50,60,52,45,73,83,46,53,72,67,49,46,52,27,40,37,53,39,54,38,37,41,38,64,75,36,90,78,35,67,33,57,67,43,28,49,46,31,44,48,44,49,51,26,45,74,70,72,54,55,80,51,71,66,56,58,51,48,47,58,75,49,30,90,48,82,22,55,63,80,29,73,129

Mean predicted aligned error: 9.37 Å

Nearest PDB structures (foldseek):
  3ks2-assembly1_A  TM=2.561E-01  e=5.780E-01  Shigella flexneri